Protein AF-A0A6M8VYM9-F1 (afdb_monomer_lite)

Foldseek 3Di:
DDDPDPPPPADDDPDDPDLVVVLLVLLVLVLDPQLLVLLLVLVVQLVLQVVVCVVVVVVCSNVVSNVSNVVSNVCCCVPPVVGDDCCVHPVVSSVVSSVVLNVCVQVQNNQVSSCVSVVDDDDRPPPVVNVVVVVVVVVSVVVSVVVVCPVVVDPPDDPDDDDDDDDDDDDDDDDDDD

Structure (mmCIF, N/CA/C/O backbone):
data_AF-A0A6M8VYM9-F1
#
_entry.id   AF-A0A6M8VYM9-F1
#
loop_
_atom_site.group_PDB
_atom_site.id
_atom_site.type_symbol
_atom_site.label_atom_id
_atom_site.label_alt_id
_atom_site.label_comp_id
_atom_site.label_asym_id
_atom_site.label_entity_id
_atom_site.label_seq_id
_atom_site.pdbx_PDB_ins_code
_atom_site.Cartn_x
_atom_site.Cartn_y
_atom_site.Cartn_z
_atom_site.occupancy
_atom_site.B_iso_or_equiv
_atom_site.auth_seq_id
_atom_site.auth_comp_id
_atom_site.auth_asym_id
_atom_site.auth_atom_id
_atom_site.pdbx_PDB_model_num
ATOM 1 N N . MET A 1 1 ? 27.495 7.513 -32.762 1.00 45.97 1 MET A N 1
ATOM 2 C CA . MET A 1 1 ? 26.129 7.817 -32.283 1.00 45.97 1 MET A CA 1
ATOM 3 C C . MET A 1 1 ? 25.628 6.576 -31.568 1.00 45.97 1 MET A C 1
ATOM 5 O O . MET A 1 1 ? 25.472 5.605 -32.281 1.00 45.97 1 MET A O 1
ATOM 9 N N . THR A 1 2 ? 25.454 6.626 -30.235 1.00 49.78 2 THR A N 1
ATOM 10 C CA . THR A 1 2 ? 24.712 5.701 -29.325 1.00 49.78 2 THR A CA 1
ATOM 11 C C . THR A 1 2 ? 25.529 5.318 -28.081 1.00 49.78 2 THR A C 1
ATOM 13 O O . THR A 1 2 ? 25.984 4.190 -27.965 1.00 49.78 2 THR A O 1
ATOM 16 N N . GLU A 1 3 ? 25.714 6.238 -27.128 1.00 49.03 3 GLU A N 1
ATOM 17 C CA . GLU A 1 3 ? 26.197 5.838 -25.787 1.00 49.03 3 GLU A CA 1
ATOM 18 C C . GLU A 1 3 ? 25.756 6.789 -24.660 1.00 49.03 3 GLU A C 1
ATOM 20 O O . GLU A 1 3 ? 26.383 6.866 -23.613 1.00 49.03 3 GLU A O 1
ATOM 25 N N . ASN A 1 4 ? 24.682 7.565 -24.860 1.00 42.28 4 ASN A N 1
ATOM 26 C CA . ASN A 1 4 ? 24.302 8.602 -23.888 1.00 42.28 4 ASN A CA 1
ATOM 27 C C . ASN A 1 4 ? 22.805 8.660 -23.548 1.00 42.28 4 ASN A C 1
ATOM 29 O O . ASN A 1 4 ? 22.328 9.664 -23.032 1.00 42.28 4 ASN A O 1
ATOM 33 N N . GLN A 1 5 ? 22.050 7.594 -23.832 1.00 46.72 5 GLN A N 1
ATOM 34 C CA . GLN A 1 5 ? 20.611 7.522 -23.526 1.00 46.72 5 GLN A CA 1
ATOM 35 C C . GLN A 1 5 ? 20.272 6.588 -22.352 1.00 46.72 5 GLN A C 1
ATOM 37 O O . GLN A 1 5 ? 19.136 6.579 -21.893 1.00 46.72 5 GLN A O 1
ATOM 42 N N . GLU A 1 6 ? 21.238 5.851 -21.798 1.00 46.41 6 GLU A N 1
ATOM 43 C CA . GLU A 1 6 ? 20.947 4.811 -20.796 1.00 46.41 6 GLU A CA 1
ATOM 44 C C . GLU A 1 6 ? 20.943 5.307 -19.335 1.00 46.41 6 GLU A C 1
ATOM 46 O O . GLU A 1 6 ? 20.663 4.544 -18.415 1.00 46.41 6 GLU A O 1
ATOM 51 N N . LYS A 1 7 ? 21.226 6.594 -19.082 1.00 38.69 7 LYS A N 1
ATOM 52 C CA . LYS A 1 7 ? 21.404 7.123 -17.712 1.00 38.69 7 LYS A CA 1
ATOM 53 C C . LYS A 1 7 ? 20.435 8.219 -17.262 1.00 38.69 7 LYS A C 1
ATOM 55 O O . LYS A 1 7 ? 20.677 8.828 -16.225 1.00 38.69 7 LYS A O 1
ATOM 60 N N . SER A 1 8 ? 19.325 8.461 -17.962 1.00 42.66 8 SER A N 1
ATOM 61 C CA . SER A 1 8 ? 18.399 9.552 -17.597 1.00 42.66 8 SER A CA 1
ATOM 62 C C . SER A 1 8 ? 16.979 9.092 -17.255 1.00 42.66 8 SER A C 1
ATOM 64 O O . SER A 1 8 ? 15.996 9.558 -17.828 1.00 42.66 8 SER A O 1
ATOM 66 N N . VAL A 1 9 ? 16.838 8.174 -16.296 1.00 49.16 9 VAL A N 1
ATOM 67 C CA . VAL A 1 9 ? 15.522 7.871 -15.711 1.00 49.16 9 VAL A CA 1
ATOM 68 C C . VAL A 1 9 ? 15.646 7.668 -14.204 1.00 49.16 9 VAL A C 1
ATOM 70 O O . VAL A 1 9 ? 15.548 6.554 -13.716 1.00 49.16 9 VAL A O 1
ATOM 73 N N . LYS A 1 10 ? 15.892 8.734 -13.437 1.00 49.28 10 LYS A N 1
ATOM 74 C CA . LYS A 1 10 ? 15.627 8.733 -11.986 1.00 49.28 10 LYS A CA 1
ATOM 75 C C . LYS A 1 10 ? 15.373 10.163 -11.476 1.00 49.28 10 LYS A C 1
ATOM 77 O O . LYS A 1 10 ? 16.305 10.817 -11.032 1.00 49.28 10 LYS A O 1
ATOM 82 N N . ALA A 1 11 ? 14.090 10.569 -11.529 1.00 45.25 11 ALA A N 1
ATOM 83 C CA . ALA A 1 11 ? 13.418 11.730 -10.888 1.00 45.25 11 ALA A CA 1
ATOM 84 C C . ALA A 1 11 ? 14.015 13.150 -11.114 1.00 45.25 11 ALA A C 1
ATOM 86 O O . ALA A 1 11 ? 15.181 13.264 -11.465 1.00 45.25 11 ALA A O 1
ATOM 87 N N . PRO A 1 12 ? 13.325 14.273 -10.799 1.00 46.38 12 PRO A N 1
ATOM 88 C CA . PRO A 1 12 ? 11.898 14.634 -10.811 1.00 46.38 12 PRO A CA 1
ATOM 89 C C . PRO A 1 12 ? 11.543 15.549 -12.019 1.00 46.38 12 PRO A C 1
ATOM 91 O O . PRO A 1 12 ? 12.424 16.125 -12.645 1.00 46.38 12 PRO A O 1
ATOM 94 N N . GLY A 1 13 ? 10.250 15.706 -12.343 1.00 51.69 13 GLY A N 1
ATOM 95 C CA . GLY A 1 13 ? 9.778 16.576 -13.443 1.00 51.69 13 GLY A CA 1
ATOM 96 C C . GLY A 1 13 ? 9.273 15.844 -14.693 1.00 51.69 13 GLY A C 1
ATOM 97 O O . GLY A 1 13 ? 8.965 16.474 -15.701 1.00 51.69 13 GLY A O 1
ATOM 98 N N . ARG A 1 14 ? 9.155 14.511 -14.636 1.00 64.00 14 ARG A N 1
ATOM 99 C CA . ARG A 1 14 ? 8.470 13.743 -15.678 1.00 64.00 14 ARG A CA 1
ATOM 100 C C . ARG A 1 14 ? 6.965 13.996 -15.553 1.00 64.00 14 ARG A C 1
ATOM 102 O O . ARG A 1 14 ? 6.334 13.487 -14.635 1.00 64.00 14 ARG A O 1
ATOM 109 N N . HIS A 1 15 ? 6.432 14.819 -16.448 1.00 69.69 15 HIS A N 1
ATOM 110 C CA . HIS A 1 15 ? 4.999 15.044 -16.590 1.00 69.69 15 HIS A CA 1
ATOM 111 C C . HIS A 1 15 ? 4.407 13.881 -17.391 1.00 69.69 15 HIS A C 1
ATOM 113 O O . HIS A 1 15 ? 4.843 13.642 -18.517 1.00 69.69 15 HIS A O 1
ATOM 119 N N . PHE A 1 16 ? 3.450 13.146 -16.827 1.00 81.56 16 PHE A N 1
ATOM 120 C CA . PHE A 1 16 ? 2.750 12.094 -17.572 1.00 81.56 16 PHE A CA 1
ATOM 121 C C . PHE A 1 16 ? 1.489 12.665 -18.216 1.00 81.56 16 PHE A C 1
ATOM 123 O O . PHE A 1 16 ? 0.770 13.451 -17.594 1.00 81.56 16 PHE A O 1
ATOM 130 N N . GLY A 1 17 ? 1.219 12.276 -19.463 1.00 83.00 17 GLY A N 1
ATOM 131 C CA . GLY A 1 17 ? 0.049 12.750 -20.205 1.00 83.00 17 GLY A CA 1
ATOM 132 C C . GLY A 1 17 ? -1.250 12.097 -19.738 1.00 83.00 17 GLY A C 1
ATOM 133 O O . GLY A 1 17 ? -2.332 12.639 -19.951 1.00 83.00 17 GLY A O 1
ATOM 134 N N . ASN A 1 18 ? -1.156 10.935 -19.090 1.00 89.31 18 ASN A N 1
ATOM 135 C CA . ASN A 1 18 ? -2.295 10.195 -18.565 1.00 89.31 18 ASN A CA 1
ATOM 136 C C . ASN A 1 18 ? -1.889 9.253 -17.419 1.00 89.31 18 ASN A C 1
ATOM 138 O O . ASN A 1 18 ? -0.713 8.977 -17.176 1.00 89.31 18 ASN A O 1
ATOM 142 N N . TYR A 1 19 ? -2.900 8.722 -16.729 1.00 90.00 19 TYR A N 1
ATOM 143 C CA . TYR A 1 19 ? -2.703 7.799 -15.614 1.00 90.00 19 TYR A CA 1
ATOM 144 C C . TYR A 1 19 ? -2.081 6.454 -16.028 1.00 90.00 19 TYR A C 1
ATOM 146 O O . TYR A 1 19 ? -1.404 5.836 -15.214 1.00 90.00 19 TYR A O 1
ATOM 154 N N . GLY A 1 20 ? -2.282 5.988 -17.265 1.00 90.56 20 GLY A N 1
ATOM 155 C CA . GLY A 1 20 ? -1.698 4.733 -17.751 1.00 90.56 20 GLY A CA 1
ATOM 156 C C . GLY A 1 20 ? -0.172 4.794 -17.813 1.00 90.56 20 GLY A C 1
ATOM 157 O O . GLY A 1 20 ? 0.503 3.934 -17.256 1.00 90.56 20 GLY A O 1
ATOM 158 N N . GLU A 1 21 ? 0.367 5.869 -18.388 1.00 86.12 21 GLU A N 1
ATOM 159 C CA . GLU A 1 21 ? 1.812 6.133 -18.415 1.00 86.12 21 GLU A CA 1
ATOM 160 C C . GLU A 1 21 ? 2.392 6.276 -17.004 1.00 86.12 21 GLU A C 1
ATOM 162 O O . GLU A 1 21 ? 3.452 5.725 -16.697 1.00 86.12 21 GLU A O 1
ATOM 167 N N . PHE A 1 22 ? 1.680 6.991 -16.125 1.00 89.69 22 PHE A N 1
ATOM 168 C CA . PHE A 1 22 ? 2.071 7.099 -14.723 1.00 89.69 22 PHE A CA 1
ATOM 169 C C . PHE A 1 22 ? 2.061 5.734 -14.029 1.00 89.69 22 PHE A C 1
ATOM 171 O O . PHE A 1 22 ? 2.963 5.446 -13.250 1.00 89.69 22 PHE A O 1
ATOM 178 N N . TRP A 1 23 ? 1.061 4.893 -14.297 1.00 92.88 23 TRP A N 1
ATOM 179 C CA . TRP A 1 23 ? 0.923 3.571 -13.692 1.00 92.88 23 TRP A CA 1
ATOM 180 C C . TRP A 1 23 ? 2.086 2.653 -14.060 1.00 92.88 23 TRP A C 1
ATOM 182 O O . TRP A 1 23 ? 2.663 2.021 -13.176 1.00 92.88 23 TRP A O 1
ATOM 192 N N . ASP A 1 24 ? 2.480 2.618 -15.332 1.00 90.06 24 ASP A N 1
ATOM 193 C CA . ASP A 1 24 ? 3.614 1.799 -15.757 1.00 90.06 24 ASP A CA 1
ATOM 194 C C . ASP A 1 24 ? 4.933 2.318 -15.161 1.00 90.06 24 ASP A C 1
ATOM 196 O O . ASP A 1 24 ? 5.763 1.520 -14.723 1.00 90.06 24 ASP A O 1
ATOM 200 N N . PHE A 1 25 ? 5.122 3.639 -15.061 1.00 87.88 25 PHE A N 1
ATOM 201 C CA . PHE A 1 25 ? 6.261 4.220 -14.337 1.00 87.88 25 PHE A CA 1
ATOM 202 C C . PHE A 1 25 ? 6.235 3.881 -12.841 1.00 87.88 25 PHE A C 1
ATOM 204 O O . PHE A 1 25 ? 7.247 3.477 -12.272 1.00 87.88 25 PHE A O 1
ATOM 211 N N . TYR A 1 26 ? 5.075 4.014 -12.202 1.00 91.19 26 TYR A N 1
ATOM 212 C CA . TYR A 1 26 ? 4.880 3.691 -10.797 1.00 91.19 26 TYR A CA 1
ATOM 213 C C . TYR A 1 26 ? 5.261 2.231 -10.529 1.00 91.19 26 TYR A C 1
ATOM 215 O O . TYR A 1 26 ? 6.019 1.961 -9.603 1.00 91.19 26 TYR A O 1
ATOM 223 N N . LEU A 1 27 ? 4.821 1.291 -11.367 1.00 91.56 27 LEU A N 1
ATOM 224 C CA . LEU A 1 27 ? 5.165 -0.124 -11.228 1.00 91.56 27 LEU A CA 1
ATOM 225 C C . LEU A 1 27 ? 6.663 -0.406 -11.403 1.00 91.56 27 LEU A C 1
ATOM 227 O O . LEU A 1 27 ? 7.190 -1.268 -10.701 1.00 91.56 27 LEU A O 1
ATOM 231 N N . GLN A 1 28 ? 7.359 0.332 -12.271 1.00 87.56 28 GLN A N 1
ATOM 232 C CA . GLN A 1 28 ? 8.818 0.232 -12.414 1.00 87.56 28 GLN A CA 1
ATOM 233 C C . GLN A 1 28 ? 9.545 0.667 -11.133 1.00 87.56 28 GLN A C 1
ATOM 235 O O . GLN A 1 28 ? 10.426 -0.051 -10.650 1.00 87.56 28 GLN A O 1
ATOM 240 N N . GLU A 1 29 ? 9.112 1.772 -10.518 1.00 85.69 29 GLU A N 1
ATOM 241 C CA . GLU A 1 29 ? 9.633 2.249 -9.224 1.00 85.69 29 GLU A CA 1
ATOM 242 C C . GLU A 1 29 ? 9.287 1.308 -8.053 1.00 85.69 29 GLU A C 1
ATOM 244 O O . GLU A 1 29 ? 9.867 1.426 -6.976 1.00 85.69 29 GLU A O 1
ATOM 249 N N . HIS A 1 30 ? 8.370 0.358 -8.271 1.00 91.06 30 HIS A N 1
ATOM 250 C CA . HIS A 1 30 ? 7.955 -0.684 -7.328 1.00 91.06 30 HIS A CA 1
ATOM 251 C C . HIS A 1 30 ? 8.285 -2.098 -7.845 1.00 91.06 30 HIS A C 1
ATOM 253 O O . HIS A 1 30 ? 7.676 -3.096 -7.440 1.00 91.06 30 HIS A O 1
ATOM 259 N N . SER A 1 31 ? 9.267 -2.225 -8.739 1.00 86.50 31 SER A N 1
ATOM 260 C CA . SER A 1 31 ? 9.668 -3.510 -9.329 1.00 86.50 31 SER A CA 1
ATOM 261 C C . SER A 1 31 ? 10.265 -4.477 -8.298 1.00 86.50 31 SER A C 1
ATOM 263 O O . SER A 1 31 ? 10.157 -5.703 -8.448 1.00 86.50 31 SER A O 1
ATOM 265 N N . ARG A 1 32 ? 10.795 -3.973 -7.175 1.00 83.50 32 ARG A N 1
ATOM 266 C CA . ARG A 1 32 ? 11.309 -4.802 -6.077 1.00 83.50 32 ARG A CA 1
ATOM 267 C C . ARG A 1 32 ? 10.199 -5.227 -5.120 1.00 83.50 32 ARG A C 1
ATOM 269 O O . ARG A 1 32 ? 9.396 -4.427 -4.647 1.00 83.50 32 ARG A O 1
ATOM 276 N N . LYS A 1 33 ? 10.201 -6.514 -4.760 1.00 88.88 33 LYS A N 1
ATOM 277 C CA . LYS A 1 33 ? 9.208 -7.108 -3.843 1.00 88.88 33 LYS A CA 1
ATOM 278 C C . LYS A 1 33 ? 9.162 -6.410 -2.489 1.00 88.88 33 LYS A C 1
ATOM 280 O O . LYS A 1 33 ? 8.078 -6.221 -1.955 1.00 88.88 33 LYS A O 1
ATOM 285 N N . THR A 1 34 ? 10.324 -6.044 -1.947 1.00 83.94 34 THR A N 1
ATOM 286 C CA . THR A 1 34 ? 10.416 -5.385 -0.641 1.00 83.94 34 THR A CA 1
ATOM 287 C C . THR A 1 34 ? 9.712 -4.032 -0.671 1.00 83.94 34 THR A C 1
ATOM 289 O O . THR A 1 34 ? 8.869 -3.787 0.180 1.00 83.94 34 THR A O 1
ATOM 292 N N . THR A 1 35 ? 9.959 -3.205 -1.691 1.00 87.12 35 THR A N 1
ATOM 293 C CA . THR A 1 35 ? 9.272 -1.918 -1.890 1.00 87.12 35 THR A CA 1
ATOM 294 C C . THR A 1 35 ? 7.756 -2.107 -1.921 1.00 87.12 35 THR A C 1
ATOM 296 O O . THR A 1 35 ? 7.034 -1.491 -1.139 1.00 87.12 35 THR A O 1
ATOM 299 N N . ARG A 1 36 ? 7.262 -3.072 -2.710 1.00 92.94 36 ARG A N 1
ATOM 300 C CA . ARG A 1 36 ? 5.825 -3.406 -2.743 1.00 92.94 36 ARG A CA 1
ATOM 301 C C . ARG A 1 36 ? 5.284 -3.833 -1.388 1.00 92.94 36 ARG A C 1
ATOM 303 O O . ARG A 1 36 ? 4.207 -3.397 -1.006 1.00 92.94 36 ARG A O 1
ATOM 310 N N . ALA A 1 37 ? 6.014 -4.680 -0.667 1.00 88.38 37 ALA A N 1
ATOM 311 C CA . ALA A 1 37 ? 5.584 -5.175 0.634 1.00 88.38 37 ALA A CA 1
ATOM 312 C C . ALA A 1 37 ? 5.409 -4.031 1.643 1.00 88.38 37 ALA A C 1
ATOM 314 O O . ALA A 1 37 ? 4.395 -3.997 2.333 1.00 88.38 37 ALA A O 1
ATOM 315 N N . PHE A 1 38 ? 6.336 -3.067 1.682 1.00 89.44 38 PHE A N 1
ATOM 316 C CA . PHE A 1 38 ? 6.215 -1.882 2.537 1.00 89.44 38 PHE A CA 1
ATOM 317 C C . PHE A 1 38 ? 4.988 -1.035 2.182 1.00 89.44 38 PHE A C 1
ATOM 319 O O . PHE A 1 38 ? 4.233 -0.657 3.075 1.00 89.44 38 PHE A O 1
ATOM 326 N N . HIS A 1 39 ? 4.746 -0.788 0.893 1.00 93.19 39 HIS A N 1
ATOM 327 C CA . HIS A 1 39 ? 3.590 -0.007 0.441 1.00 93.19 39 HIS A CA 1
ATOM 328 C C . HIS A 1 39 ? 2.258 -0.710 0.720 1.00 93.19 39 HIS A C 1
ATOM 330 O O . HIS A 1 39 ? 1.316 -0.094 1.219 1.00 93.19 39 HIS A O 1
ATOM 336 N N . ILE A 1 40 ? 2.179 -2.016 0.456 1.00 92.00 40 ILE A N 1
ATOM 337 C CA . ILE A 1 40 ? 0.983 -2.820 0.727 1.00 92.00 40 ILE A CA 1
ATOM 338 C C . ILE A 1 40 ? 0.715 -2.877 2.234 1.00 92.00 40 ILE A C 1
ATOM 340 O O . ILE A 1 40 ? -0.423 -2.676 2.655 1.00 92.00 40 ILE A O 1
ATOM 344 N N . ALA A 1 41 ? 1.749 -3.093 3.054 1.00 89.75 41 ALA A N 1
ATOM 345 C CA . ALA A 1 41 ? 1.622 -3.100 4.509 1.00 89.75 41 ALA A CA 1
ATOM 346 C C . ALA A 1 41 ? 1.182 -1.731 5.049 1.00 89.75 41 ALA A C 1
ATOM 3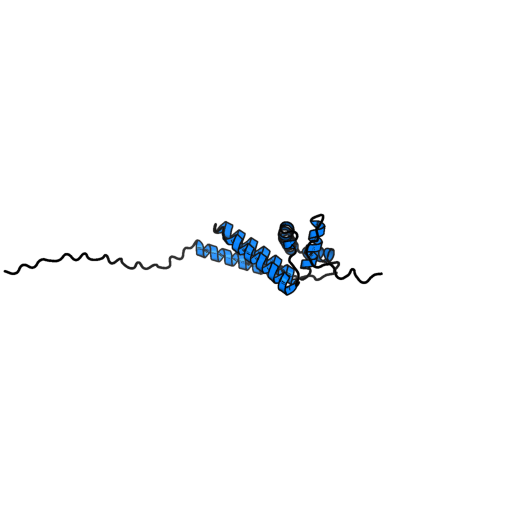48 O O . ALA A 1 41 ? 0.264 -1.667 5.864 1.00 89.75 41 ALA A O 1
ATOM 349 N N . GLY A 1 42 ? 1.777 -0.639 4.558 1.00 90.19 42 GLY A N 1
ATOM 350 C CA . GLY A 1 42 ? 1.382 0.725 4.913 1.00 90.19 42 GLY A CA 1
ATOM 351 C C . GLY A 1 42 ? -0.073 1.025 4.542 1.00 90.19 42 GLY A C 1
ATOM 352 O O . GLY A 1 42 ? -0.835 1.510 5.376 1.00 90.19 42 GLY A O 1
ATOM 353 N N . THR A 1 43 ? -0.490 0.654 3.329 1.00 91.50 43 THR A N 1
ATOM 354 C CA . THR A 1 43 ? -1.877 0.811 2.852 1.00 91.50 43 THR A CA 1
ATOM 355 C C . THR A 1 43 ? -2.857 0.011 3.710 1.00 91.50 43 THR A C 1
ATOM 357 O O . THR A 1 43 ? -3.885 0.536 4.140 1.00 91.50 43 THR A O 1
ATOM 360 N N . ALA A 1 44 ? -2.530 -1.249 4.013 1.00 90.50 44 ALA A N 1
ATOM 361 C CA . ALA A 1 44 ? -3.350 -2.103 4.866 1.00 90.50 44 ALA A CA 1
ATOM 362 C C . ALA A 1 44 ? -3.472 -1.542 6.290 1.00 90.50 44 ALA A C 1
ATOM 364 O O . ALA A 1 44 ? -4.561 -1.557 6.862 1.00 90.50 44 ALA A O 1
ATOM 365 N N . LEU A 1 45 ? -2.384 -1.004 6.846 1.00 90.06 45 LEU A N 1
ATOM 366 C CA . LEU A 1 45 ? -2.381 -0.395 8.171 1.00 90.06 45 LEU A CA 1
ATOM 367 C C . LEU A 1 45 ? -3.225 0.884 8.215 1.00 90.06 45 LEU A C 1
ATOM 369 O O . LEU A 1 45 ? -4.016 1.045 9.140 1.00 90.06 45 LEU A O 1
ATOM 373 N N . GLY A 1 46 ? -3.128 1.751 7.204 1.00 90.00 46 GLY A N 1
ATOM 374 C CA . GLY A 1 46 ? -3.983 2.937 7.091 1.00 90.00 46 GLY A CA 1
ATOM 375 C C . GLY A 1 46 ? -5.473 2.590 6.982 1.00 90.00 46 GLY A C 1
ATOM 376 O O . GLY A 1 46 ? -6.311 3.210 7.635 1.00 90.00 46 GLY A O 1
ATOM 377 N N . LEU A 1 47 ? -5.818 1.548 6.218 1.00 91.25 47 LEU A N 1
ATOM 378 C CA . LEU A 1 47 ? -7.192 1.035 6.161 1.00 91.25 47 LEU A CA 1
ATOM 379 C C . LEU A 1 47 ? -7.645 0.439 7.499 1.00 91.25 47 LEU A C 1
ATOM 381 O O . LEU A 1 47 ? -8.791 0.636 7.905 1.00 91.25 47 LEU A O 1
ATOM 385 N N . ALA A 1 48 ? -6.757 -0.263 8.203 1.00 90.06 48 ALA A N 1
ATOM 386 C CA . ALA A 1 48 ? -7.054 -0.828 9.512 1.00 90.06 48 ALA A CA 1
ATOM 387 C C . ALA A 1 48 ? -7.331 0.267 10.552 1.00 90.06 48 ALA A C 1
ATOM 389 O O . ALA A 1 48 ? -8.307 0.157 11.294 1.00 90.06 48 ALA A O 1
ATOM 390 N N . THR A 1 49 ? -6.540 1.345 10.593 1.00 90.12 49 THR A N 1
ATOM 391 C CA . THR A 1 49 ? -6.806 2.455 11.523 1.00 90.12 49 THR A CA 1
ATOM 392 C C . THR A 1 49 ? -8.101 3.185 11.187 1.00 90.12 49 THR A C 1
ATOM 394 O O . THR A 1 49 ? -8.820 3.567 12.108 1.00 90.12 49 THR A O 1
ATOM 397 N N . LEU A 1 50 ? -8.447 3.325 9.903 1.00 89.94 50 LEU A N 1
ATOM 398 C CA . LEU A 1 50 ? -9.736 3.873 9.480 1.00 89.94 50 LEU A CA 1
ATOM 399 C C . LEU A 1 50 ? -10.908 2.995 9.941 1.00 89.94 50 LEU A C 1
ATOM 401 O O . LEU A 1 50 ? -11.887 3.511 10.478 1.00 89.94 50 LEU A O 1
ATOM 405 N N . ALA A 1 51 ? -10.797 1.673 9.792 1.00 90.50 51 ALA A N 1
ATOM 406 C CA . ALA A 1 51 ? -11.810 0.737 10.271 1.00 90.50 51 ALA A CA 1
ATOM 407 C C . ALA A 1 51 ? -11.973 0.803 11.799 1.00 90.50 51 ALA A C 1
ATOM 409 O O . ALA A 1 51 ? -13.096 0.831 12.296 1.00 90.50 51 ALA A O 1
ATOM 410 N N . VAL A 1 52 ? -10.868 0.883 12.549 1.00 88.75 52 VAL A N 1
ATOM 411 C CA . VAL A 1 52 ? -10.916 1.053 14.010 1.00 88.75 52 VAL A CA 1
ATOM 412 C C . VAL A 1 52 ? -11.568 2.385 14.376 1.00 88.75 52 VAL A C 1
ATOM 414 O O . VAL A 1 52 ? -12.441 2.392 15.238 1.00 88.75 52 VAL A O 1
ATOM 417 N N . ALA A 1 53 ? -11.210 3.484 13.706 1.00 92.56 53 ALA A N 1
ATOM 418 C CA . ALA A 1 53 ? -11.804 4.802 13.936 1.00 92.56 53 ALA A CA 1
ATOM 419 C C . ALA A 1 53 ? -13.327 4.791 13.756 1.00 92.56 53 ALA A C 1
ATOM 421 O O . ALA A 1 53 ? -14.041 5.366 14.571 1.00 92.56 53 ALA A O 1
ATOM 422 N N . ALA A 1 54 ? -13.828 4.090 12.735 1.00 91.00 54 ALA A N 1
ATOM 423 C CA . ALA A 1 54 ? -15.261 3.967 12.489 1.00 91.00 54 ALA A CA 1
ATOM 424 C C . ALA A 1 54 ? -16.001 3.227 13.620 1.00 91.00 54 ALA A C 1
ATOM 426 O O . ALA A 1 54 ? -17.156 3.535 13.901 1.00 91.00 54 ALA A O 1
ATOM 427 N N . VAL A 1 55 ? -15.350 2.275 14.296 1.00 93.81 55 VAL A N 1
ATOM 428 C CA . VAL A 1 55 ? -15.965 1.522 15.402 1.00 93.81 55 VAL A CA 1
ATOM 429 C C . VAL A 1 55 ? -15.824 2.252 16.737 1.00 93.81 55 VAL A C 1
ATOM 431 O O . VAL A 1 55 ? -16.767 2.289 17.521 1.00 93.81 55 VAL A O 1
ATOM 434 N N . THR A 1 56 ? -14.661 2.845 17.008 1.00 91.44 56 THR A N 1
ATOM 435 C CA . THR A 1 56 ? -14.373 3.523 18.282 1.00 91.44 56 THR A CA 1
ATOM 436 C C . THR A 1 56 ? -14.806 4.987 18.299 1.00 91.44 56 THR A C 1
ATOM 438 O O . THR A 1 56 ? -14.782 5.605 19.358 1.00 91.44 56 THR A O 1
ATOM 441 N N . GLN A 1 57 ? -15.176 5.547 17.141 1.00 93.81 57 GLN A N 1
ATOM 442 C CA . GLN A 1 57 ? -15.448 6.975 16.921 1.00 93.81 57 GLN A CA 1
ATOM 443 C C . GLN A 1 57 ? -14.247 7.889 17.228 1.00 93.81 57 GLN A C 1
ATOM 445 O O . GLN A 1 57 ? -14.388 9.103 17.377 1.00 93.81 57 GLN A O 1
ATOM 450 N N . ILE A 1 58 ? -13.035 7.325 17.278 1.00 91.75 58 ILE A N 1
ATOM 451 C CA . ILE A 1 58 ? -11.792 8.075 17.483 1.00 91.75 58 ILE A CA 1
ATOM 452 C C . ILE A 1 58 ? -11.230 8.478 16.117 1.00 91.75 58 ILE A C 1
ATOM 454 O O . ILE A 1 58 ? -10.326 7.844 15.566 1.00 91.75 58 ILE A O 1
ATOM 458 N N . TRP A 1 59 ? -11.749 9.576 15.571 1.00 91.62 59 TRP A N 1
ATOM 459 C CA . TRP A 1 59 ? -11.395 10.084 14.238 1.00 91.62 59 TRP A CA 1
ATOM 460 C C . TRP A 1 59 ? -9.968 10.646 14.111 1.00 91.62 59 TRP A C 1
ATOM 462 O O . TRP A 1 59 ? -9.558 11.034 13.021 1.00 91.62 59 TRP A O 1
ATOM 472 N N . ALA A 1 60 ? -9.178 10.638 15.189 1.00 91.25 60 ALA A N 1
ATOM 473 C CA . ALA A 1 60 ? -7.746 10.942 15.150 1.00 91.25 60 ALA A CA 1
ATOM 474 C C . ALA A 1 60 ? -6.884 9.759 14.652 1.00 91.25 60 ALA A C 1
ATOM 476 O O . ALA A 1 60 ? -5.787 9.968 14.134 1.00 91.25 60 ALA A O 1
ATOM 477 N N . LEU A 1 61 ? -7.365 8.513 14.763 1.00 84.19 61 LEU A N 1
ATOM 478 C CA . LEU A 1 61 ? -6.614 7.307 14.371 1.00 84.19 61 LEU A CA 1
ATOM 479 C C . LEU A 1 61 ? -6.208 7.243 12.883 1.00 84.19 61 LEU A C 1
ATOM 481 O O . LEU A 1 61 ? -5.101 6.774 12.599 1.00 84.19 61 LEU A O 1
ATOM 485 N N . PRO A 1 62 ? -7.020 7.712 11.915 1.00 86.44 62 PRO A N 1
ATOM 486 C CA . PRO A 1 62 ? -6.617 7.741 10.512 1.00 86.44 62 PRO A CA 1
ATOM 487 C C . PRO A 1 62 ? -5.382 8.613 10.261 1.00 86.44 62 PRO A C 1
ATOM 489 O O . PRO A 1 62 ? -4.576 8.264 9.406 1.00 86.44 62 PRO A O 1
ATOM 492 N N . LEU A 1 63 ? -5.171 9.690 11.032 1.00 89.12 63 LEU A N 1
ATOM 493 C CA . LEU A 1 63 ? -3.970 10.528 10.910 1.00 89.12 63 LEU A CA 1
ATOM 494 C C . LEU A 1 63 ? -2.707 9.756 11.304 1.00 89.12 63 LEU A C 1
ATOM 496 O O . LEU A 1 63 ? -1.694 9.826 10.611 1.00 89.12 63 LEU A O 1
ATOM 500 N N . VAL A 1 64 ? -2.790 8.966 12.378 1.00 87.19 64 VAL A N 1
ATOM 501 C CA . VAL A 1 64 ? -1.703 8.069 12.797 1.00 87.19 64 VAL A CA 1
ATOM 502 C C . VAL A 1 64 ? -1.437 7.025 11.713 1.00 87.19 64 VAL A C 1
ATOM 504 O O . VAL A 1 64 ? -0.290 6.817 11.326 1.00 87.19 64 VAL A O 1
ATOM 507 N N . GLY A 1 65 ? -2.492 6.411 11.172 1.00 85.12 65 GLY A N 1
ATOM 508 C CA . GLY A 1 65 ? -2.370 5.440 10.081 1.00 85.12 65 GLY A CA 1
ATOM 509 C C . GLY A 1 65 ? -1.736 6.028 8.824 1.00 85.12 65 GLY A C 1
ATOM 510 O O . GLY A 1 65 ? -0.873 5.393 8.224 1.00 85.12 65 GLY A O 1
ATOM 511 N N . LEU A 1 66 ? -2.103 7.258 8.463 1.00 86.81 66 LEU A N 1
ATOM 512 C CA . LEU A 1 66 ? -1.515 7.970 7.335 1.00 86.81 66 LEU A CA 1
ATOM 513 C C . LEU A 1 66 ? -0.021 8.232 7.566 1.00 86.81 66 LEU A C 1
ATOM 515 O O . LEU A 1 66 ? 0.786 7.974 6.677 1.00 86.81 66 LEU A O 1
ATOM 519 N N . GLY A 1 67 ? 0.360 8.668 8.771 1.00 87.62 67 GLY A N 1
ATOM 520 C CA . GLY A 1 67 ? 1.763 8.847 9.150 1.00 87.62 67 GLY A CA 1
ATOM 521 C C . GLY A 1 67 ? 2.573 7.552 9.049 1.00 87.62 67 GLY A C 1
ATOM 522 O O . GLY A 1 67 ? 3.667 7.551 8.486 1.00 87.62 67 GLY A O 1
ATOM 523 N N . LEU A 1 68 ? 2.018 6.432 9.519 1.00 85.06 68 LEU A N 1
ATOM 524 C CA . LEU A 1 68 ? 2.658 5.117 9.416 1.00 85.06 68 LEU A CA 1
ATOM 525 C C . LEU A 1 68 ? 2.774 4.642 7.961 1.00 85.06 68 LEU A C 1
ATOM 527 O O . LEU A 1 68 ? 3.813 4.105 7.579 1.00 85.06 68 LEU A O 1
ATOM 531 N N . ALA A 1 69 ? 1.747 4.874 7.138 1.00 84.94 69 ALA A N 1
ATOM 532 C CA . ALA A 1 69 ? 1.755 4.525 5.720 1.00 84.94 69 ALA A CA 1
ATOM 533 C C . ALA A 1 69 ? 2.827 5.309 4.945 1.00 84.94 69 ALA A C 1
ATOM 535 O O . ALA A 1 69 ? 3.637 4.705 4.239 1.00 84.94 69 ALA A O 1
ATOM 536 N N . TYR A 1 70 ? 2.893 6.633 5.132 1.00 85.62 70 TYR A N 1
ATOM 537 C CA . TYR A 1 70 ? 3.933 7.468 4.523 1.00 85.62 70 TYR A CA 1
ATOM 538 C C . TYR A 1 70 ? 5.329 7.111 5.027 1.00 85.62 70 TYR A C 1
ATOM 540 O O . TYR A 1 70 ? 6.256 7.010 4.224 1.00 85.62 70 TYR A O 1
ATOM 548 N N . GLY A 1 71 ? 5.478 6.869 6.332 1.00 85.75 71 GLY A N 1
ATOM 549 C CA . GLY A 1 71 ? 6.738 6.427 6.922 1.00 85.75 71 GLY A CA 1
ATOM 550 C C . GLY A 1 71 ? 7.246 5.143 6.268 1.00 85.75 71 GLY A C 1
ATOM 551 O O . GLY A 1 71 ? 8.369 5.113 5.774 1.00 85.75 71 GLY A O 1
ATOM 552 N N . ALA A 1 72 ? 6.397 4.116 6.172 1.00 83.25 72 ALA A N 1
ATOM 553 C CA . ALA A 1 72 ? 6.741 2.848 5.531 1.00 83.25 72 ALA A CA 1
ATOM 554 C C . ALA A 1 72 ? 7.128 3.019 4.051 1.00 83.25 72 ALA A C 1
ATOM 556 O O . ALA A 1 72 ? 8.154 2.486 3.615 1.00 83.25 72 ALA A O 1
ATOM 557 N N . ALA A 1 73 ? 6.347 3.793 3.290 1.00 81.75 73 ALA A N 1
ATOM 558 C CA . ALA A 1 73 ? 6.622 4.078 1.884 1.00 81.75 73 ALA A CA 1
ATOM 559 C C . ALA A 1 73 ? 7.989 4.758 1.705 1.00 81.75 73 ALA A C 1
ATOM 561 O O . ALA A 1 73 ? 8.844 4.278 0.956 1.00 81.75 73 ALA A O 1
ATOM 562 N N . TRP A 1 74 ? 8.249 5.831 2.456 1.00 82.38 74 TRP A N 1
ATOM 563 C CA . TRP A 1 74 ? 9.507 6.572 2.382 1.00 82.38 74 TRP A CA 1
ATOM 564 C C . TRP A 1 74 ? 10.709 5.759 2.851 1.00 82.38 74 TRP A C 1
ATOM 566 O O . TRP A 1 74 ? 11.757 5.825 2.210 1.00 82.38 74 TRP A O 1
ATOM 576 N N . THR A 1 75 ? 10.576 4.954 3.910 1.00 83.50 75 THR A N 1
ATOM 577 C CA . THR A 1 75 ? 11.640 4.038 4.345 1.00 83.50 75 THR A CA 1
ATOM 578 C C . THR A 1 75 ? 12.019 3.072 3.226 1.00 83.50 75 THR A C 1
ATOM 580 O O . THR A 1 75 ? 13.206 2.845 2.990 1.00 83.50 75 THR A O 1
ATOM 583 N N . SER A 1 76 ? 11.038 2.541 2.495 1.00 80.88 76 SER A N 1
ATOM 584 C CA . SER A 1 76 ? 11.306 1.620 1.391 1.00 80.88 76 SER A CA 1
ATOM 585 C C . SER A 1 76 ? 12.017 2.309 0.220 1.00 80.88 76 SER A C 1
ATOM 587 O O . SER A 1 76 ? 13.047 1.822 -0.247 1.00 80.88 76 SER A O 1
ATOM 589 N N . HIS A 1 77 ? 11.570 3.500 -0.178 1.00 80.94 77 HIS A N 1
ATOM 590 C CA . HIS A 1 77 ? 12.224 4.281 -1.228 1.00 80.94 77 HIS A CA 1
ATOM 591 C C . HIS A 1 77 ? 13.647 4.708 -0.839 1.00 80.94 77 HIS A C 1
ATOM 593 O O . HIS A 1 77 ? 14.565 4.617 -1.655 1.00 80.94 77 HIS A O 1
ATOM 599 N N . ALA A 1 78 ? 13.869 5.105 0.417 1.00 81.12 78 ALA A N 1
ATOM 600 C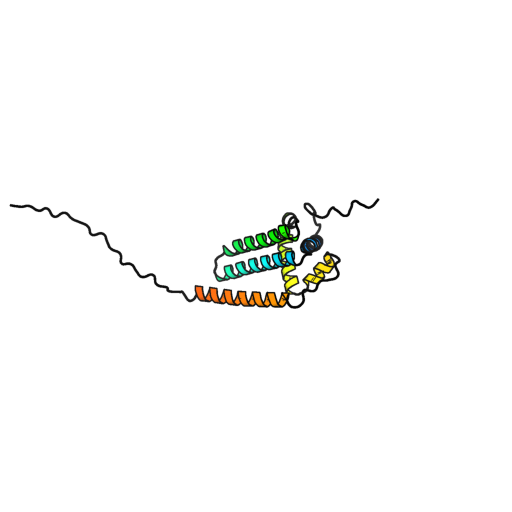 CA . ALA A 1 78 ? 15.177 5.538 0.899 1.00 81.12 78 ALA A CA 1
ATOM 601 C C . ALA A 1 78 ? 16.176 4.378 1.044 1.00 81.12 78 ALA A C 1
ATOM 603 O O . ALA A 1 78 ? 17.332 4.513 0.641 1.00 81.12 78 ALA A O 1
ATOM 604 N N . LEU A 1 79 ? 15.755 3.239 1.607 1.00 81.00 79 LEU A N 1
ATOM 605 C CA . LEU A 1 79 ? 16.662 2.134 1.943 1.00 81.00 79 LEU A CA 1
ATOM 606 C C . LEU A 1 79 ? 16.773 1.073 0.843 1.00 81.00 79 LEU A C 1
ATOM 608 O O . LEU A 1 79 ? 17.845 0.490 0.672 1.00 81.00 79 LEU A O 1
ATOM 612 N N . VAL A 1 80 ? 15.691 0.807 0.107 1.00 76.12 80 VAL A N 1
ATOM 613 C CA . VAL A 1 80 ? 15.616 -0.291 -0.871 1.00 76.12 80 VAL A CA 1
ATOM 614 C C . VAL A 1 80 ? 15.898 0.214 -2.281 1.00 76.12 80 VAL A C 1
ATOM 616 O O . VAL A 1 80 ? 16.820 -0.276 -2.935 1.00 76.12 80 VAL A O 1
ATOM 619 N N . GLU A 1 81 ? 15.121 1.189 -2.751 1.00 73.12 81 GLU A N 1
ATOM 620 C CA . GLU A 1 81 ? 15.227 1.686 -4.131 1.00 73.12 81 GLU A CA 1
ATOM 621 C C . GLU A 1 81 ? 16.278 2.788 -4.304 1.00 73.12 81 GLU A C 1
ATOM 623 O O . GLU A 1 81 ? 16.793 3.007 -5.411 1.00 73.12 81 GLU A O 1
ATOM 628 N N . ARG A 1 82 ? 16.605 3.481 -3.206 1.00 78.94 82 ARG A N 1
ATOM 629 C CA . ARG A 1 82 ? 17.451 4.682 -3.176 1.00 78.94 82 ARG A CA 1
ATOM 630 C C . ARG A 1 82 ? 17.033 5.680 -4.260 1.00 78.94 82 ARG A C 1
ATOM 632 O O . ARG A 1 82 ? 17.853 6.141 -5.055 1.00 78.94 82 ARG A O 1
ATOM 639 N N . ASN A 1 83 ? 15.736 5.956 -4.341 1.00 71.75 83 ASN A N 1
ATOM 640 C CA . ASN A 1 83 ? 15.131 6.913 -5.266 1.00 71.75 83 ASN A CA 1
ATOM 641 C C . ASN A 1 83 ? 14.242 7.906 -4.504 1.00 71.75 83 ASN A C 1
ATOM 643 O O . ASN A 1 83 ? 14.000 7.774 -3.303 1.00 71.75 83 ASN A O 1
ATOM 647 N N . ARG A 1 84 ? 13.791 8.949 -5.207 1.00 71.44 84 ARG A N 1
ATOM 648 C CA . ARG A 1 84 ? 12.792 9.871 -4.667 1.00 71.44 84 ARG A CA 1
ATOM 649 C C . ARG A 1 84 ? 11.387 9.325 -4.956 1.00 71.44 84 ARG A C 1
ATOM 651 O O . ARG A 1 84 ? 11.137 8.967 -6.103 1.00 71.44 84 ARG A O 1
ATOM 658 N N . PRO A 1 85 ? 10.475 9.312 -3.968 1.00 74.88 85 PRO A N 1
ATOM 659 C CA . PRO A 1 85 ? 9.099 8.864 -4.148 1.00 74.88 85 PRO A CA 1
ATOM 660 C C . PRO A 1 85 ? 8.389 9.564 -5.311 1.00 74.88 85 PRO A C 1
ATOM 662 O O . PRO A 1 85 ? 8.426 10.793 -5.424 1.00 74.88 85 PRO A O 1
ATOM 665 N N . ALA A 1 86 ? 7.653 8.789 -6.112 1.00 72.44 86 ALA A N 1
ATOM 666 C CA . ALA A 1 86 ? 6.795 9.309 -7.181 1.00 72.44 86 ALA A CA 1
ATOM 667 C C . ALA A 1 86 ? 5.713 10.279 -6.662 1.00 72.44 86 ALA A C 1
ATOM 669 O O . ALA A 1 86 ? 5.234 11.131 -7.412 1.00 72.44 86 ALA A O 1
ATOM 670 N N . THR A 1 87 ? 5.385 10.205 -5.366 1.00 68.69 87 THR A N 1
ATOM 671 C CA . THR A 1 87 ? 4.435 11.095 -4.686 1.00 68.69 87 THR A CA 1
ATOM 672 C C . THR A 1 87 ? 4.793 12.570 -4.840 1.00 68.69 87 THR A C 1
ATOM 674 O O . THR A 1 87 ? 3.898 13.406 -4.897 1.00 68.69 87 THR A O 1
ATOM 677 N N . PHE A 1 88 ? 6.082 12.907 -4.963 1.00 76.19 88 PHE A N 1
ATOM 678 C CA . PHE A 1 88 ? 6.508 14.291 -5.181 1.00 76.19 88 PHE A CA 1
ATOM 679 C C . PHE A 1 88 ? 6.179 14.824 -6.583 1.00 76.19 88 PHE A C 1
ATOM 681 O O . PHE A 1 88 ? 6.162 16.035 -6.770 1.00 76.19 88 PHE A O 1
ATOM 688 N N . ALA A 1 89 ? 5.920 13.948 -7.560 1.00 71.38 89 ALA A N 1
ATOM 689 C CA . ALA A 1 89 ? 5.526 14.341 -8.911 1.00 71.38 89 ALA A CA 1
ATOM 690 C C . ALA A 1 89 ? 3.999 14.373 -9.076 1.00 71.38 89 ALA A C 1
ATOM 692 O O . ALA A 1 89 ? 3.456 15.353 -9.576 1.00 71.38 89 ALA A O 1
ATOM 693 N N . HIS A 1 90 ? 3.300 13.320 -8.637 1.00 83.25 90 HIS A N 1
ATOM 694 C CA . HIS A 1 90 ? 1.845 13.200 -8.786 1.00 83.25 90 HIS A CA 1
ATOM 695 C C . HIS A 1 90 ? 1.209 12.597 -7.521 1.00 83.25 90 HIS A C 1
ATOM 697 O O . HIS A 1 90 ? 0.906 11.403 -7.496 1.00 83.25 90 HIS A O 1
ATOM 703 N N . PRO A 1 91 ? 0.967 13.397 -6.464 1.00 85.62 91 PRO A N 1
ATOM 704 C CA . PRO A 1 91 ? 0.575 12.883 -5.149 1.00 85.62 91 PRO A CA 1
ATOM 705 C C . PRO A 1 91 ? -0.738 12.090 -5.173 1.00 85.62 91 PRO A C 1
ATOM 707 O O . PRO A 1 91 ? -0.813 11.007 -4.595 1.00 85.62 91 PRO A O 1
ATOM 710 N N . LEU A 1 92 ? -1.756 12.580 -5.893 1.00 89.00 92 LEU A N 1
ATOM 711 C CA . LEU A 1 92 ? -3.043 11.886 -6.012 1.00 89.00 92 LEU A CA 1
ATOM 712 C C . LEU A 1 92 ? -2.926 10.575 -6.796 1.00 89.00 92 LEU A C 1
ATOM 714 O O . LEU A 1 92 ? -3.507 9.568 -6.399 1.00 89.00 92 LEU A O 1
ATOM 718 N N . TRP A 1 93 ? -2.160 10.559 -7.889 1.00 91.62 93 TRP A N 1
ATOM 719 C CA . TRP A 1 93 ? -1.970 9.334 -8.663 1.00 91.62 93 TRP A CA 1
ATOM 720 C C . TRP A 1 93 ? -1.132 8.306 -7.914 1.00 91.62 93 TRP A C 1
ATOM 722 O O . TRP A 1 93 ? -1.452 7.122 -7.995 1.00 91.62 93 TRP A O 1
ATOM 732 N N . SER A 1 94 ? -0.123 8.727 -7.147 1.00 89.50 94 SER A N 1
ATOM 733 C CA . SER A 1 94 ? 0.620 7.841 -6.246 1.00 89.50 94 SER A CA 1
ATOM 734 C C . SER A 1 94 ? -0.303 7.198 -5.220 1.00 89.50 94 SER A C 1
ATOM 736 O O . SER A 1 94 ? -0.324 5.977 -5.121 1.00 89.50 94 SER A O 1
ATOM 738 N N . PHE A 1 95 ? -1.132 7.999 -4.545 1.00 89.94 95 PHE A N 1
ATOM 739 C CA . PHE A 1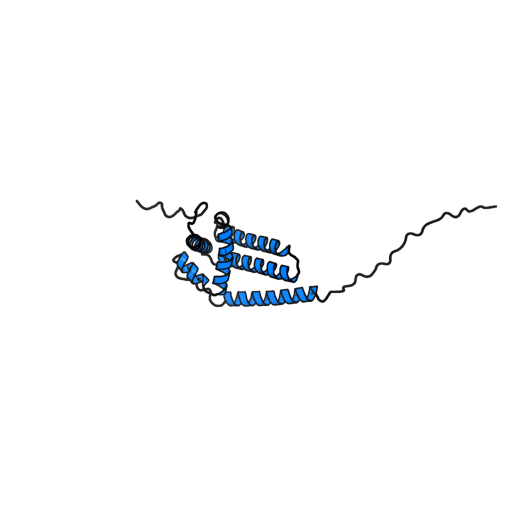 95 ? -2.091 7.498 -3.562 1.00 89.94 95 PHE A CA 1
ATOM 740 C C . PHE A 1 95 ? -3.054 6.472 -4.173 1.00 89.94 95 PHE A C 1
ATOM 742 O O . PHE A 1 95 ? -3.173 5.359 -3.672 1.00 89.94 95 PHE A O 1
ATOM 749 N N . ILE A 1 96 ? -3.688 6.795 -5.306 1.00 93.88 96 ILE A N 1
ATOM 750 C CA . ILE A 1 96 ? -4.584 5.866 -6.021 1.00 93.88 96 ILE A CA 1
ATOM 751 C C . ILE A 1 96 ? -3.840 4.587 -6.439 1.00 93.88 96 ILE A C 1
ATOM 753 O O . ILE A 1 96 ? -4.398 3.490 -6.386 1.00 93.88 96 ILE A O 1
ATOM 757 N N . SER A 1 97 ? -2.575 4.715 -6.838 1.00 94.94 97 SER A N 1
ATOM 758 C CA . SER A 1 97 ? -1.751 3.591 -7.283 1.00 94.94 97 SER A CA 1
ATOM 759 C C . SER A 1 97 ? -1.365 2.651 -6.144 1.00 94.94 97 SER A C 1
ATOM 761 O O . SER A 1 97 ? -1.351 1.444 -6.374 1.00 94.94 97 SER A O 1
ATOM 763 N N . ASP A 1 98 ? -1.171 3.152 -4.920 1.00 93.88 98 ASP A N 1
ATOM 764 C CA . ASP A 1 98 ? -0.966 2.310 -3.733 1.00 93.88 98 ASP A CA 1
ATOM 765 C C . ASP A 1 98 ? -2.187 1.399 -3.485 1.00 93.88 98 ASP A C 1
ATOM 767 O O . ASP A 1 98 ? -2.041 0.180 -3.348 1.00 93.88 98 ASP A O 1
ATOM 771 N N . PHE A 1 99 ? -3.413 1.944 -3.547 1.00 94.50 99 PHE A N 1
ATOM 772 C CA . PHE A 1 99 ? -4.640 1.137 -3.437 1.00 94.50 99 PHE A CA 1
ATOM 773 C C . PHE A 1 99 ? -4.811 0.165 -4.603 1.00 94.50 99 PHE A C 1
ATOM 775 O O . PHE A 1 99 ? -5.165 -0.997 -4.390 1.00 94.50 99 PHE A O 1
ATOM 782 N N . ARG A 1 100 ? -4.549 0.610 -5.839 1.00 96.06 100 ARG A N 1
ATOM 783 C CA . ARG A 1 100 ? -4.636 -0.248 -7.029 1.00 96.06 100 ARG A CA 1
ATOM 784 C C . ARG A 1 100 ? -3.657 -1.416 -6.937 1.00 96.06 100 ARG A C 1
ATOM 786 O O . ARG A 1 100 ? -4.045 -2.555 -7.198 1.00 96.06 100 ARG A O 1
ATOM 793 N N . MET A 1 101 ? -2.413 -1.158 -6.536 1.00 95.81 101 MET A N 1
ATOM 794 C CA . MET A 1 101 ? -1.389 -2.180 -6.329 1.00 95.81 101 MET A CA 1
ATOM 795 C C . MET A 1 101 ? -1.806 -3.168 -5.237 1.00 95.81 101 MET A C 1
ATOM 797 O O . MET A 1 101 ? -1.738 -4.377 -5.462 1.00 95.81 101 MET A O 1
ATOM 801 N N . ALA A 1 102 ? -2.295 -2.681 -4.093 1.00 92.56 102 ALA A N 1
ATOM 802 C CA . ALA A 1 102 ? -2.799 -3.534 -3.020 1.00 92.56 102 ALA A CA 1
ATOM 803 C C . ALA A 1 102 ? -3.977 -4.414 -3.486 1.00 92.56 102 ALA A C 1
ATOM 805 O O . ALA A 1 102 ? -3.981 -5.619 -3.241 1.00 92.56 102 ALA A O 1
ATOM 806 N N . GLY A 1 103 ? -4.935 -3.860 -4.235 1.00 92.00 103 GLY A N 1
ATOM 807 C CA . GLY A 1 103 ? -6.061 -4.615 -4.797 1.00 92.00 103 GLY A CA 1
ATOM 808 C C . GLY A 1 103 ? -5.636 -5.683 -5.814 1.00 92.00 103 GLY A C 1
ATOM 809 O O . GLY A 1 103 ? -6.118 -6.820 -5.780 1.00 92.00 103 GLY A O 1
ATOM 810 N N . LEU A 1 104 ? -4.687 -5.362 -6.696 1.00 92.00 104 LEU A N 1
ATOM 811 C CA . LEU A 1 104 ? -4.112 -6.323 -7.644 1.00 92.00 104 LEU A CA 1
ATOM 812 C C . LEU A 1 104 ? -3.336 -7.435 -6.939 1.00 92.00 104 LEU A C 1
ATOM 814 O O . LEU A 1 104 ? -3.348 -8.579 -7.392 1.00 92.00 104 LEU A O 1
ATOM 818 N N . TRP A 1 105 ? -2.668 -7.119 -5.832 1.00 93.69 105 TRP A N 1
ATOM 819 C CA . TRP A 1 105 ? -1.986 -8.118 -5.023 1.00 93.69 105 TRP A CA 1
ATOM 820 C C . TRP A 1 105 ? -2.981 -9.063 -4.347 1.00 93.69 105 TRP A C 1
ATOM 822 O O . TRP A 1 105 ? -2.832 -10.277 -4.459 1.00 93.69 105 TRP A O 1
ATOM 832 N N . CYS A 1 106 ? -4.050 -8.523 -3.753 1.00 90.06 106 CYS A N 1
ATOM 833 C CA . CYS A 1 106 ? -5.126 -9.311 -3.147 1.00 90.06 106 CYS A CA 1
ATOM 834 C C . CYS A 1 106 ? -5.820 -10.250 -4.147 1.00 90.06 106 CYS A C 1
ATOM 836 O O . CYS A 1 106 ? -6.265 -11.331 -3.771 1.00 90.06 106 CYS A O 1
ATOM 838 N N . THR A 1 107 ? -5.908 -9.853 -5.419 1.00 90.94 107 THR A N 1
ATOM 839 C CA . THR A 1 107 ? -6.519 -10.658 -6.493 1.00 90.94 107 THR A CA 1
ATOM 840 C C . THR A 1 107 ? -5.524 -11.549 -7.242 1.00 90.94 107 THR A C 1
ATOM 842 O O . THR A 1 107 ? -5.921 -12.250 -8.170 1.00 90.94 107 THR A O 1
ATOM 845 N N . GLY A 1 108 ? -4.236 -11.528 -6.877 1.00 90.69 108 GLY A N 1
ATOM 846 C CA . GLY A 1 108 ? -3.182 -12.314 -7.530 1.00 90.69 108 GLY A CA 1
ATOM 847 C C . GLY A 1 108 ? -2.776 -11.825 -8.928 1.00 90.69 108 GLY A C 1
ATOM 848 O O . GLY A 1 108 ? -1.988 -12.484 -9.598 1.00 90.69 108 GLY A O 1
ATOM 849 N N . LYS A 1 109 ? -3.275 -10.668 -9.379 1.00 90.81 109 LYS A N 1
ATOM 850 C CA . LYS A 1 109 ? -3.032 -10.118 -10.727 1.00 90.81 109 LYS A CA 1
ATOM 851 C C . LYS A 1 109 ? -1.819 -9.188 -10.810 1.00 90.81 109 LYS A C 1
ATOM 853 O O . LYS A 1 109 ? -1.372 -8.868 -11.907 1.00 90.81 109 LYS A O 1
ATOM 858 N N . LEU A 1 110 ? -1.268 -8.764 -9.670 1.00 92.00 110 LEU A N 1
ATOM 859 C CA . LEU A 1 110 ? -0.191 -7.767 -9.625 1.00 92.00 110 LEU A CA 1
ATOM 860 C C . LEU A 1 110 ? 1.068 -8.191 -10.385 1.00 92.00 110 LEU A C 1
ATOM 862 O O . LEU A 1 110 ? 1.702 -7.355 -11.019 1.00 92.00 110 LEU A O 1
ATOM 866 N N . GLN A 1 111 ? 1.440 -9.471 -10.336 1.00 89.19 111 GLN A N 1
ATOM 867 C CA . GLN A 1 111 ? 2.679 -9.903 -10.979 1.00 89.19 111 GLN A CA 1
ATOM 868 C C . GLN A 1 111 ? 2.621 -9.736 -12.504 1.00 89.19 111 GLN A C 1
ATOM 870 O O . GLN A 1 111 ? 3.593 -9.272 -13.084 1.00 89.19 111 GLN A O 1
ATOM 875 N N . GLY A 1 112 ? 1.474 -10.011 -13.137 1.00 89.81 112 GLY A N 1
ATOM 876 C CA . GLY A 1 112 ? 1.309 -9.807 -14.582 1.00 89.81 112 GLY A CA 1
ATOM 877 C C . GLY A 1 112 ? 1.405 -8.333 -14.994 1.00 89.81 112 GLY A C 1
ATOM 878 O O . GLY A 1 112 ? 1.948 -8.014 -16.047 1.00 89.81 112 GLY A O 1
ATOM 879 N N . GLU A 1 113 ? 0.936 -7.423 -14.139 1.00 92.50 113 GLU A N 1
ATOM 880 C CA . GLU A 1 113 ? 1.065 -5.976 -14.349 1.00 92.50 113 GLU A CA 1
ATOM 881 C C . GLU A 1 113 ? 2.525 -5.510 -14.228 1.00 92.50 113 GLU A C 1
ATOM 883 O O . GLU A 1 113 ? 2.983 -4.724 -15.055 1.00 92.50 113 GLU A O 1
ATOM 888 N N . ILE A 1 114 ? 3.271 -6.027 -13.242 1.00 91.00 114 ILE A N 1
ATOM 889 C CA . ILE A 1 114 ? 4.711 -5.755 -13.083 1.00 91.00 114 ILE A CA 1
ATOM 890 C C . ILE A 1 114 ? 5.494 -6.270 -14.292 1.00 91.00 114 ILE A C 1
ATOM 892 O O . ILE A 1 114 ? 6.322 -5.541 -14.834 1.00 91.00 114 ILE A O 1
ATOM 896 N N . ASP A 1 115 ? 5.221 -7.502 -14.722 1.00 90.00 115 ASP A N 1
ATOM 897 C CA . ASP A 1 115 ? 5.899 -8.133 -15.854 1.00 90.00 115 ASP A CA 1
ATOM 898 C C . ASP A 1 115 ? 5.662 -7.333 -17.147 1.00 90.00 115 ASP A C 1
ATOM 900 O O . ASP A 1 115 ? 6.609 -7.079 -17.893 1.00 90.00 115 ASP A O 1
ATOM 904 N N . ARG A 1 116 ? 4.431 -6.843 -17.371 1.00 90.69 116 ARG A N 1
ATOM 905 C CA . ARG A 1 116 ? 4.112 -5.941 -18.490 1.00 90.69 116 ARG A CA 1
ATOM 906 C C . ARG A 1 116 ? 4.883 -4.624 -18.396 1.00 90.69 116 ARG A C 1
ATOM 908 O O . ARG A 1 116 ? 5.494 -4.217 -19.377 1.00 90.69 116 ARG A O 1
ATOM 915 N N . ALA A 1 117 ? 4.840 -3.959 -17.243 1.00 87.38 117 ALA A N 1
ATOM 916 C CA . ALA A 1 117 ? 5.415 -2.625 -17.073 1.00 87.38 117 ALA A CA 1
ATOM 917 C C . ALA A 1 117 ? 6.954 -2.620 -17.079 1.00 87.38 117 ALA A C 1
ATOM 919 O O . ALA A 1 117 ? 7.564 -1.649 -17.516 1.00 87.38 117 ALA A O 1
ATOM 920 N N . CYS A 1 118 ? 7.587 -3.692 -16.594 1.00 84.31 118 CYS A N 1
ATOM 921 C CA . CYS A 1 118 ? 9.045 -3.797 -16.482 1.00 84.31 118 CYS A CA 1
ATOM 922 C C . CYS A 1 118 ? 9.688 -4.615 -17.613 1.00 84.31 118 CYS A C 1
ATOM 924 O O . CYS A 1 118 ? 10.912 -4.703 -17.670 1.00 84.31 118 CYS A O 1
ATOM 926 N N . GLY A 1 119 ? 8.897 -5.267 -18.472 1.00 77.06 119 GLY A N 1
ATOM 927 C CA . GLY A 1 119 ? 9.407 -6.178 -19.503 1.00 77.06 119 GLY A CA 1
ATOM 928 C C . GLY A 1 119 ? 10.103 -7.427 -18.942 1.00 77.06 119 GLY A C 1
ATOM 929 O O . GLY A 1 119 ? 10.896 -8.057 -19.640 1.00 77.06 119 GLY A O 1
ATOM 930 N N . LEU A 1 120 ? 9.844 -7.785 -17.680 1.00 57.78 120 LEU A N 1
ATOM 931 C CA . LEU A 1 120 ? 10.502 -8.899 -16.993 1.00 57.78 120 LEU A CA 1
ATOM 932 C C . LEU A 1 120 ? 9.659 -10.177 -17.097 1.00 57.78 120 LEU A C 1
ATOM 934 O O . LEU A 1 120 ? 8.480 -10.181 -16.761 1.00 57.78 120 LEU A O 1
ATOM 938 N N . LYS A 1 121 ? 10.276 -11.298 -17.497 1.00 46.28 121 LYS A N 1
ATOM 939 C CA . LYS A 1 121 ? 9.697 -12.641 -17.319 1.00 46.28 121 LYS A CA 1
ATOM 940 C C . LYS A 1 121 ? 9.941 -13.126 -15.878 1.00 46.28 121 LYS A C 1
ATOM 942 O O . LYS A 1 121 ? 10.977 -13.708 -15.588 1.00 46.28 121 LYS A O 1
ATOM 947 N N . GLN A 1 122 ? 8.940 -12.886 -15.028 1.00 51.50 122 GLN A N 1
ATOM 948 C CA . GLN A 1 122 ? 8.537 -13.578 -13.792 1.00 51.50 122 GLN A CA 1
ATOM 949 C C . GLN A 1 122 ? 9.446 -13.659 -12.549 1.00 51.50 122 GLN A C 1
ATOM 951 O O . GLN A 1 122 ? 10.540 -14.217 -12.535 1.00 51.50 122 GLN A O 1
ATOM 956 N N . PHE A 1 123 ? 8.805 -13.337 -11.416 1.00 41.03 123 PHE A N 1
ATOM 957 C CA . PHE A 1 123 ? 8.851 -14.151 -10.196 1.00 41.03 123 PHE A CA 1
ATOM 958 C C . PHE A 1 123 ? 7.426 -14.370 -9.662 1.00 41.03 123 PHE A C 1
ATOM 960 O O . PHE A 1 123 ? 6.739 -13.402 -9.350 1.00 41.03 123 PHE A O 1
ATOM 967 N N . HIS A 1 124 ? 7.002 -15.620 -9.469 1.00 46.94 124 HIS A N 1
ATOM 968 C CA . HIS A 1 124 ? 5.748 -15.964 -8.789 1.00 46.94 124 HIS A CA 1
ATOM 969 C C . HIS A 1 124 ? 5.931 -15.966 -7.261 1.00 46.94 124 HIS A C 1
ATOM 971 O O . HIS A 1 124 ? 6.674 -16.808 -6.752 1.00 46.94 124 HIS A O 1
ATOM 977 N N . PRO A 1 125 ? 5.256 -15.103 -6.477 1.00 49.59 125 PRO A N 1
ATOM 978 C CA . PRO A 1 125 ? 5.132 -15.345 -5.050 1.00 49.59 125 PRO A CA 1
ATOM 979 C C . PRO A 1 125 ? 4.081 -16.443 -4.854 1.00 49.59 125 PRO A C 1
ATOM 981 O O . PRO A 1 125 ? 2.888 -16.169 -4.745 1.00 49.59 125 PRO A O 1
ATOM 984 N N . GLY A 1 126 ? 4.538 -17.697 -4.878 1.00 44.31 126 GLY A N 1
ATOM 985 C CA . GLY A 1 126 ? 3.722 -18.867 -4.562 1.00 44.31 126 GLY A CA 1
ATOM 986 C C . GLY A 1 126 ? 3.166 -18.769 -3.145 1.00 44.31 126 GLY A C 1
ATOM 987 O O . GLY A 1 126 ? 3.888 -18.298 -2.272 1.00 44.31 126 GLY A O 1
ATOM 988 N N . GLU A 1 127 ? 1.901 -19.170 -2.968 1.00 54.19 127 GLU A N 1
ATOM 989 C CA . GLU A 1 127 ? 1.139 -19.555 -1.754 1.00 54.19 127 GLU A CA 1
ATOM 990 C C . GLU A 1 127 ? 1.431 -18.846 -0.409 1.00 54.19 127 GLU A C 1
ATOM 992 O O . GLU A 1 127 ? 0.509 -18.384 0.258 1.00 54.19 127 GLU A O 1
ATOM 997 N N . THR A 1 128 ? 2.691 -18.686 -0.024 1.00 55.81 128 THR A N 1
ATOM 998 C CA . THR A 1 128 ? 3.222 -17.965 1.143 1.00 55.81 128 THR A CA 1
ATOM 999 C C . THR A 1 128 ? 2.655 -16.557 1.359 1.00 55.81 128 THR A C 1
ATOM 1001 O O . THR A 1 128 ? 2.281 -16.231 2.484 1.00 55.81 128 THR A O 1
ATOM 1004 N N . ALA A 1 129 ? 2.533 -15.722 0.319 1.00 56.22 129 ALA A N 1
ATOM 1005 C CA . ALA A 1 129 ? 2.010 -14.358 0.466 1.00 56.22 129 ALA A CA 1
ATOM 1006 C C . ALA A 1 129 ? 0.511 -14.359 0.808 1.00 56.22 129 ALA A C 1
ATOM 1008 O O . ALA A 1 129 ? 0.073 -13.645 1.707 1.00 56.22 129 ALA A O 1
ATOM 1009 N N . VAL A 1 130 ? -0.266 -15.223 0.149 1.00 60.75 130 VAL A N 1
ATOM 1010 C CA . VAL A 1 130 ? -1.703 -15.388 0.411 1.00 60.75 130 VAL A CA 1
ATOM 1011 C C . VAL A 1 130 ? -1.932 -15.963 1.811 1.00 60.75 130 VAL A C 1
ATOM 1013 O O . VAL A 1 130 ? -2.835 -15.517 2.522 1.00 60.75 130 VAL A O 1
ATOM 1016 N N . GLN A 1 131 ? -1.094 -16.909 2.242 1.00 61.12 131 GLN A N 1
ATOM 1017 C CA . GLN A 1 131 ? -1.153 -17.486 3.585 1.00 61.12 131 GLN A CA 1
ATOM 1018 C C . GLN A 1 131 ? -0.796 -16.455 4.665 1.00 61.12 131 GLN A C 1
ATOM 1020 O O . GLN A 1 131 ? -1.484 -16.369 5.681 1.00 61.12 131 GLN A O 1
ATOM 1025 N N . SER A 1 132 ? 0.228 -15.632 4.422 1.00 61.81 132 SER A N 1
ATOM 1026 C CA . SER A 1 132 ? 0.644 -14.552 5.321 1.00 61.81 132 SER A CA 1
ATOM 1027 C C . SER A 1 132 ? -0.463 -13.509 5.490 1.00 61.81 132 SER A C 1
ATOM 1029 O O . SER A 1 132 ? -0.801 -13.175 6.621 1.00 61.81 132 SER A O 1
ATOM 1031 N N . VAL A 1 133 ? -1.129 -13.099 4.404 1.00 69.81 133 VAL A N 1
ATOM 1032 C CA . VAL A 1 133 ? -2.300 -12.200 4.458 1.00 69.81 133 VAL A CA 1
ATOM 1033 C C . VAL A 1 133 ? -3.439 -12.797 5.255 1.00 69.81 133 VAL A C 1
ATOM 1035 O O . VAL A 1 133 ? -4.009 -12.129 6.114 1.00 69.81 133 VAL A O 1
ATOM 1038 N N . LYS A 1 134 ? -3.793 -14.055 4.976 1.00 69.25 134 LYS A N 1
ATOM 1039 C CA . LYS A 1 134 ? -4.870 -14.743 5.694 1.00 69.25 134 LYS A CA 1
ATOM 1040 C C . LYS A 1 134 ? -4.560 -14.839 7.188 1.00 69.25 134 LYS A C 1
ATOM 1042 O O . LYS A 1 134 ? -5.460 -14.618 7.996 1.00 69.25 134 LYS A O 1
ATOM 1047 N N . SER A 1 135 ? -3.306 -15.111 7.553 1.00 73.00 135 SER A N 1
ATOM 1048 C CA . SER A 1 135 ? -2.863 -15.118 8.950 1.00 73.00 135 SER A CA 1
ATOM 1049 C C . SER A 1 135 ? -2.984 -13.731 9.577 1.00 73.00 135 SER A C 1
ATOM 1051 O O . SER A 1 135 ? -3.672 -13.588 10.582 1.00 73.00 135 SER A O 1
ATOM 1053 N N . SER A 1 136 ? -2.431 -12.693 8.943 1.00 72.94 136 SER A N 1
ATOM 1054 C CA . SER A 1 136 ? -2.504 -11.314 9.443 1.00 72.94 136 SER A CA 1
ATOM 1055 C C . SER A 1 136 ? -3.942 -10.805 9.570 1.00 72.94 136 SER A C 1
ATOM 1057 O O . SER A 1 136 ? -4.263 -10.115 10.533 1.00 72.94 136 SER A O 1
ATOM 1059 N N . LEU A 1 137 ? -4.838 -11.180 8.652 1.00 75.31 137 LEU A N 1
ATOM 1060 C CA . LEU A 1 137 ? -6.269 -10.875 8.749 1.00 75.31 137 LEU A CA 1
ATOM 1061 C C . LEU A 1 137 ? -6.925 -11.573 9.940 1.00 75.31 137 LEU A C 1
ATOM 1063 O O . LEU A 1 137 ? -7.760 -10.974 10.617 1.00 75.31 137 LEU A O 1
ATOM 1067 N N . ASN A 1 138 ? -6.575 -12.830 10.203 1.00 81.75 138 ASN A N 1
ATOM 1068 C CA . ASN A 1 138 ? -7.106 -13.565 11.347 1.00 81.75 138 ASN A CA 1
ATOM 1069 C C . ASN A 1 138 ? -6.589 -12.998 12.672 1.00 81.75 138 ASN A C 1
ATOM 1071 O O . ASN A 1 138 ? -7.372 -12.855 13.611 1.00 81.75 138 ASN A O 1
ATOM 1075 N N . ASP A 1 139 ? -5.316 -12.620 12.739 1.00 75.69 139 ASP A N 1
ATOM 1076 C CA . ASP A 1 139 ? -4.731 -11.991 13.922 1.00 75.69 139 ASP A CA 1
ATOM 1077 C C . ASP A 1 139 ? -5.321 -10.598 14.153 1.00 75.69 139 ASP A C 1
ATOM 1079 O O . ASP A 1 139 ? -5.690 -10.269 15.277 1.00 75.69 139 ASP A O 1
ATOM 1083 N N . PHE A 1 140 ? -5.546 -9.820 13.091 1.00 78.75 140 PHE A N 1
ATOM 1084 C CA . PHE A 1 140 ? -6.264 -8.550 13.186 1.00 78.75 140 PHE A CA 1
ATOM 1085 C C . PHE A 1 140 ? -7.698 -8.735 13.694 1.00 78.75 140 PHE A C 1
ATOM 1087 O O . PHE A 1 140 ? -8.104 -8.038 14.620 1.00 78.75 140 PHE A O 1
ATOM 1094 N N . LYS A 1 141 ? -8.457 -9.701 13.156 1.00 75.69 141 LYS A N 1
ATOM 1095 C CA . LYS A 1 141 ? -9.814 -10.018 13.641 1.00 75.69 141 LYS A CA 1
ATOM 1096 C C . LYS A 1 141 ? -9.815 -10.375 15.126 1.00 75.69 141 LYS A C 1
ATOM 1098 O O . LYS A 1 141 ? -10.683 -9.904 15.856 1.00 75.69 141 LYS A O 1
ATOM 1103 N N . LYS A 1 142 ? -8.847 -11.178 15.580 1.00 78.62 142 LYS A N 1
ATOM 1104 C CA . LYS A 1 142 ? -8.693 -11.543 16.997 1.00 78.62 142 LYS A CA 1
ATOM 1105 C C . LYS A 1 142 ? -8.368 -10.328 17.858 1.00 78.62 142 LYS A C 1
ATOM 1107 O O . LYS A 1 142 ? -9.015 -10.132 18.883 1.00 78.62 142 LYS A O 1
ATOM 1112 N N . THR A 1 143 ? -7.417 -9.500 17.434 1.00 74.38 143 THR A N 1
ATO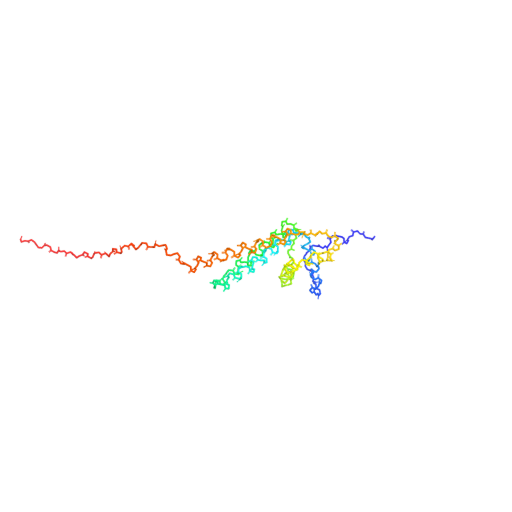M 1113 C CA . THR A 1 143 ? -7.036 -8.275 18.146 1.00 74.38 143 THR A CA 1
ATOM 1114 C C . THR A 1 143 ? -8.209 -7.308 18.231 1.00 74.38 143 THR A C 1
ATOM 1116 O O . THR A 1 143 ? -8.517 -6.831 19.316 1.00 74.38 143 THR A O 1
ATOM 1119 N N . LEU A 1 144 ? -8.935 -7.093 17.131 1.00 79.56 144 LEU A N 1
ATOM 1120 C CA . LEU A 1 144 ? -10.121 -6.243 17.104 1.00 79.56 144 LEU A CA 1
ATOM 1121 C C . LEU A 1 144 ? -11.212 -6.780 18.038 1.00 79.56 144 LEU A C 1
ATOM 1123 O O . LEU A 1 144 ? -11.741 -6.029 18.851 1.00 79.56 144 LEU A O 1
ATOM 1127 N N . ALA A 1 145 ? -11.508 -8.081 17.979 1.00 76.06 145 ALA A N 1
ATOM 1128 C CA . ALA A 1 145 ? -12.471 -8.713 18.877 1.00 76.06 145 ALA A CA 1
ATOM 1129 C C . ALA A 1 145 ? -12.055 -8.579 20.352 1.00 76.06 145 ALA A C 1
ATOM 1131 O O . ALA A 1 145 ? -12.895 -8.295 21.202 1.00 76.06 145 ALA A O 1
ATOM 1132 N N . SER A 1 146 ? -10.763 -8.729 20.657 1.00 70.62 146 SER A N 1
ATOM 1133 C CA . SER A 1 146 ? -10.227 -8.556 22.008 1.00 70.62 146 SER A CA 1
ATOM 1134 C C . SER A 1 146 ? -10.324 -7.108 22.480 1.00 70.62 146 SER A C 1
ATOM 1136 O O . SER A 1 146 ? -10.761 -6.872 23.601 1.00 70.62 146 SER A O 1
ATOM 1138 N N . SER A 1 147 ? -9.954 -6.134 21.648 1.00 69.56 147 SER A N 1
ATOM 1139 C CA . SER A 1 147 ? -10.043 -4.709 21.978 1.00 69.56 147 SER A CA 1
ATOM 1140 C C . SER A 1 147 ? -11.491 -4.265 22.176 1.00 69.56 147 SER A C 1
ATOM 1142 O O . SER A 1 147 ? -11.779 -3.572 23.147 1.00 69.56 147 SER A O 1
ATOM 1144 N N . LEU A 1 148 ? -12.416 -4.713 21.320 1.00 77.38 148 LEU A N 1
ATOM 1145 C CA . LEU A 1 148 ? -13.846 -4.447 21.487 1.00 77.38 148 LEU A CA 1
ATOM 1146 C C . LEU A 1 148 ? -14.375 -5.079 22.768 1.00 77.38 148 LEU A C 1
ATOM 1148 O O . LEU A 1 148 ? -15.060 -4.412 23.536 1.00 77.38 148 LEU A O 1
ATOM 1152 N N . LYS A 1 149 ? -14.003 -6.329 23.058 1.00 76.12 149 LYS A N 1
ATOM 1153 C CA . LYS A 1 149 ? -14.371 -6.968 24.320 1.00 76.12 149 LYS A CA 1
ATOM 1154 C C . LYS A 1 149 ? -13.863 -6.139 25.500 1.00 76.12 149 LYS A C 1
ATOM 1156 O O . LYS A 1 149 ? -14.667 -5.770 26.342 1.00 76.12 149 LYS A O 1
ATOM 1161 N N . THR A 1 150 ? -12.595 -5.737 25.524 1.00 73.19 150 THR A N 1
ATOM 1162 C CA . THR A 1 150 ? -12.030 -4.900 26.597 1.00 73.19 150 THR A CA 1
ATOM 1163 C C . THR A 1 150 ? -12.763 -3.566 26.779 1.00 73.19 150 THR A C 1
ATOM 1165 O O . THR A 1 150 ? -13.017 -3.175 27.915 1.00 73.19 150 THR A O 1
ATOM 1168 N N . VAL A 1 151 ? -13.134 -2.882 25.691 1.00 69.31 151 VAL A N 1
ATOM 1169 C CA . VAL A 1 151 ? -13.854 -1.595 25.751 1.00 69.31 151 VAL A CA 1
ATOM 1170 C C . VAL A 1 151 ? -15.305 -1.775 26.219 1.00 69.31 151 VAL A C 1
ATOM 1172 O O . VAL A 1 151 ? -15.782 -0.983 27.025 1.00 69.31 151 VAL A O 1
ATOM 1175 N N . PHE A 1 152 ? -15.999 -2.828 25.775 1.00 71.19 152 PHE A N 1
ATOM 1176 C CA . PHE A 1 152 ? -17.425 -3.035 26.063 1.00 71.19 152 PHE A CA 1
ATOM 1177 C C . PHE A 1 152 ? -17.723 -3.911 27.294 1.00 71.19 152 PHE A C 1
ATOM 1179 O O . PHE A 1 152 ? -18.842 -3.869 27.793 1.00 71.19 152 PHE A O 1
ATOM 1186 N N . THR A 1 153 ? -16.757 -4.676 27.822 1.00 60.56 153 THR A N 1
ATOM 1187 C CA . THR A 1 153 ? -16.913 -5.437 29.087 1.00 60.56 153 THR A CA 1
ATOM 1188 C C . THR A 1 153 ? -16.333 -4.745 30.318 1.00 60.56 153 THR A C 1
ATOM 1190 O O . THR A 1 153 ? -16.265 -5.385 31.357 1.00 60.56 153 THR A O 1
ATOM 1193 N N . GLY A 1 154 ? -15.970 -3.457 30.230 1.00 45.31 154 GLY A N 1
ATOM 1194 C CA . GLY A 1 154 ? -15.773 -2.573 31.384 1.00 45.31 154 GLY A CA 1
ATOM 1195 C C . GLY A 1 154 ? -15.018 -3.213 32.548 1.00 45.31 154 GLY A C 1
ATOM 1196 O O . GLY A 1 154 ? -15.624 -3.729 33.486 1.00 45.31 154 GLY A O 1
ATOM 1197 N N . LYS A 1 155 ? -13.684 -3.140 32.532 1.00 44.94 155 LYS A N 1
ATOM 1198 C CA . LYS A 1 155 ? -12.901 -3.437 33.733 1.00 44.94 155 LYS A CA 1
ATOM 1199 C C . LYS A 1 155 ? -13.203 -2.367 34.788 1.00 44.94 155 LYS A C 1
ATOM 1201 O O . LYS A 1 155 ? -12.527 -1.348 34.859 1.00 44.94 155 LYS A O 1
ATOM 1206 N N . ALA A 1 156 ? -14.211 -2.636 35.613 1.00 46.12 156 ALA A N 1
ATOM 1207 C CA . ALA A 1 156 ? -14.315 -2.139 36.972 1.00 46.12 156 ALA A CA 1
ATOM 1208 C C . ALA A 1 156 ? -13.128 -2.716 37.759 1.00 46.12 156 ALA A C 1
ATOM 1210 O O . ALA A 1 156 ? -13.223 -3.761 38.393 1.00 46.12 156 ALA A O 1
ATOM 1211 N N . ALA A 1 157 ? -11.961 -2.090 37.629 1.00 47.75 157 ALA A N 1
ATOM 1212 C CA . ALA A 1 157 ? -10.861 -2.277 38.561 1.00 47.75 157 ALA A CA 1
ATOM 1213 C C . ALA A 1 157 ? -10.793 -1.032 39.441 1.00 47.75 157 ALA A C 1
ATOM 1215 O O . ALA A 1 157 ? -10.115 -0.065 39.117 1.00 47.75 157 ALA A O 1
ATOM 1216 N N . ASP A 1 158 ? -11.597 -1.092 40.500 1.00 48.28 158 ASP A N 1
ATOM 1217 C CA . ASP A 1 158 ? -11.228 -0.728 41.868 1.00 48.28 158 ASP A CA 1
ATOM 1218 C C . ASP A 1 158 ? -10.446 0.591 42.026 1.00 48.28 158 ASP A C 1
ATOM 1220 O O . ASP A 1 158 ? -9.232 0.608 42.229 1.00 48.28 158 ASP A O 1
ATOM 1224 N N . ILE A 1 159 ? -11.171 1.712 41.973 1.00 48.50 159 ILE A N 1
ATOM 1225 C CA . ILE A 1 159 ? -10.768 2.921 42.693 1.00 48.50 159 ILE A CA 1
ATOM 1226 C C . ILE A 1 159 ? -11.360 2.764 44.092 1.00 48.50 159 ILE A C 1
ATOM 1228 O O . ILE A 1 159 ? -12.541 3.032 44.305 1.00 48.50 159 ILE A O 1
ATOM 1232 N N . LYS A 1 160 ? -10.549 2.280 45.038 1.00 44.91 160 LYS A N 1
ATOM 1233 C CA . LYS A 1 160 ? -10.857 2.416 46.463 1.00 44.91 160 LYS A CA 1
ATOM 1234 C C . LYS A 1 160 ? -11.043 3.900 46.760 1.00 44.91 160 LYS A C 1
ATOM 1236 O O . LYS A 1 160 ? -10.113 4.680 46.572 1.00 44.91 160 LYS A O 1
ATOM 1241 N N . GLU A 1 161 ? -12.236 4.268 47.210 1.00 46.09 161 GLU A N 1
ATOM 1242 C CA . GLU A 1 161 ? -12.502 5.590 47.763 1.00 46.09 161 GLU A CA 1
ATOM 1243 C C . GLU A 1 161 ? -11.589 5.824 48.973 1.00 46.09 161 GLU A C 1
ATOM 1245 O O . GLU A 1 161 ? -11.640 5.098 49.968 1.00 46.09 161 GLU A O 1
ATOM 1250 N N . GLU A 1 162 ? -10.725 6.829 48.876 1.00 53.88 162 GLU A N 1
ATOM 1251 C CA . GLU A 1 162 ? -10.023 7.392 50.022 1.00 53.88 162 GLU A CA 1
ATOM 1252 C C . GLU A 1 162 ? -10.982 8.384 50.708 1.00 53.88 162 GLU A C 1
ATOM 1254 O O . GLU A 1 162 ? -11.496 9.290 50.043 1.00 53.88 162 GLU A O 1
ATOM 1259 N N . PRO A 1 163 ? -11.301 8.229 52.006 1.00 49.56 163 PRO A N 1
ATOM 1260 C CA . PRO A 1 163 ? -12.290 9.078 52.646 1.00 49.56 163 PRO A CA 1
ATOM 1261 C C . PRO A 1 163 ? -11.734 10.490 52.861 1.00 49.56 163 PRO A C 1
ATOM 1263 O O . PRO A 1 163 ? -10.765 10.705 53.586 1.00 49.56 163 PRO A O 1
ATOM 1266 N N . SER A 1 164 ? -12.423 11.450 52.247 1.00 46.56 164 SER A N 1
ATOM 1267 C CA . SER A 1 164 ? -12.293 12.897 52.428 1.00 46.56 164 SER A CA 1
ATOM 1268 C C . SER A 1 164 ? -12.249 13.2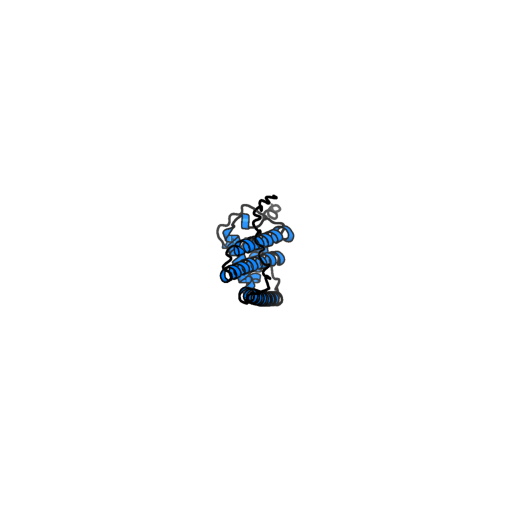94 53.911 1.00 46.56 164 SER A C 1
ATOM 1270 O O . SER A 1 164 ? -13.289 13.369 54.571 1.00 46.56 164 SER A O 1
ATOM 1272 N N . GLN A 1 165 ? -11.066 13.632 54.430 1.00 48.81 165 GLN A N 1
ATOM 1273 C CA . GLN A 1 165 ? -10.949 14.384 55.679 1.00 48.81 165 GLN A CA 1
ATO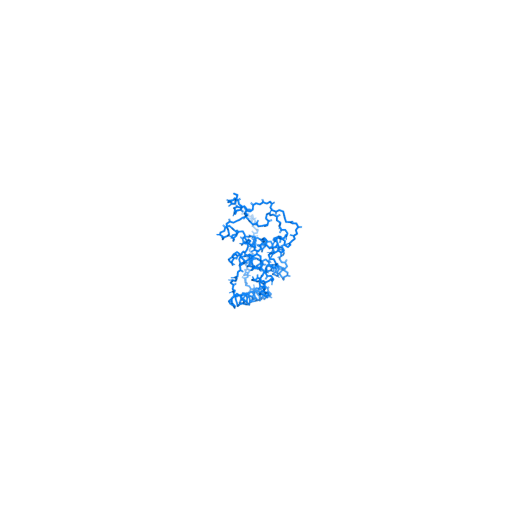M 1274 C C . GLN A 1 165 ? -11.248 15.866 55.423 1.00 48.81 165 GLN A C 1
ATOM 1276 O O . GLN A 1 165 ? -10.521 16.560 54.716 1.00 48.81 165 GLN A O 1
ATOM 1281 N N . ALA A 1 166 ? -12.346 16.346 56.008 1.00 50.97 166 ALA A N 1
ATOM 1282 C CA . ALA A 1 166 ? -12.687 17.762 56.063 1.00 50.97 166 ALA A CA 1
ATOM 1283 C C . ALA A 1 166 ? -11.768 18.501 57.059 1.00 50.97 166 ALA A C 1
ATOM 1285 O O . ALA A 1 166 ? -11.473 17.950 58.122 1.00 50.97 166 ALA A O 1
ATOM 1286 N N . PRO A 1 167 ? -11.347 19.750 56.787 1.00 50.69 167 PRO A N 1
ATOM 1287 C CA . PRO A 1 167 ? -10.588 20.527 57.757 1.00 50.69 167 PRO A CA 1
ATOM 1288 C C . PRO A 1 167 ? -11.494 21.001 58.903 1.00 50.69 167 PRO A C 1
ATOM 1290 O O . PRO A 1 167 ? -12.441 21.770 58.714 1.00 50.69 167 PRO A O 1
ATOM 1293 N N . GLU A 1 168 ? -11.173 20.530 60.105 1.00 50.72 168 GLU A N 1
ATOM 1294 C CA . GLU A 1 168 ? -11.734 20.957 61.383 1.00 50.72 168 GLU A CA 1
ATOM 1295 C C . GLU A 1 168 ? -11.449 22.453 61.610 1.00 50.72 168 GLU A C 1
ATOM 1297 O O . GLU A 1 168 ? -10.301 22.892 61.688 1.00 50.72 168 GLU A O 1
ATOM 1302 N N . LYS A 1 169 ? -12.510 23.265 61.687 1.00 51.34 169 LYS A N 1
ATOM 1303 C CA . LYS A 1 169 ? -12.419 24.684 62.052 1.00 51.34 169 LYS A CA 1
ATOM 1304 C C . LYS A 1 169 ? -12.100 24.798 63.542 1.00 51.34 169 LYS A C 1
ATOM 1306 O O . LYS A 1 169 ? -12.955 24.517 64.379 1.00 51.34 169 LYS A O 1
ATOM 1311 N N . SER A 1 170 ? -10.901 25.265 63.872 1.00 50.44 170 SER A N 1
ATOM 1312 C CA . SER A 1 170 ? -10.537 25.648 65.233 1.00 50.44 170 SER A CA 1
ATOM 1313 C C . SER A 1 170 ? -11.125 27.025 65.581 1.00 50.44 170 SER A C 1
ATOM 1315 O O . SER A 1 170 ? -10.762 28.050 65.008 1.00 50.44 170 SER A O 1
ATOM 1317 N N . SER A 1 171 ? -12.051 27.051 66.542 1.00 58.16 171 SER A N 1
ATOM 1318 C CA . SER A 1 171 ? -12.465 28.274 67.245 1.00 58.16 171 SER A CA 1
ATOM 1319 C C . SER A 1 171 ? -11.677 28.403 68.556 1.00 58.16 171 SER A C 1
ATOM 1321 O O . SER A 1 171 ? -11.582 27.419 69.295 1.00 58.16 171 SER A O 1
ATOM 1323 N N . PRO A 1 172 ? -11.144 29.588 68.908 1.00 59.53 172 PRO A N 1
ATOM 1324 C CA . PRO A 1 172 ? -10.415 29.778 70.155 1.00 59.53 172 PRO A CA 1
ATOM 1325 C C . PRO A 1 172 ? -11.383 29.953 71.334 1.00 59.53 172 PRO A C 1
ATOM 1327 O O . PRO A 1 172 ? -12.200 30.873 71.361 1.00 59.53 172 PRO A O 1
ATOM 1330 N N . LYS A 1 173 ? -11.278 29.075 72.340 1.00 59.06 173 LYS A N 1
ATOM 1331 C CA . LYS A 1 173 ? -11.932 29.262 73.641 1.00 59.06 173 LYS A CA 1
ATOM 1332 C C . LYS A 1 173 ? -11.168 30.315 74.443 1.00 59.06 173 LYS A C 1
ATOM 1334 O O . LYS A 1 173 ? -10.035 30.092 74.861 1.00 59.06 173 LYS A O 1
ATOM 1339 N N . THR A 1 174 ? -11.819 31.444 74.691 1.00 57.94 174 THR A N 1
ATOM 1340 C CA . THR A 1 174 ? -11.460 32.407 75.734 1.00 57.94 174 THR A CA 1
ATOM 1341 C C . THR A 1 174 ? -11.557 31.737 77.103 1.00 57.94 174 THR A C 1
ATOM 1343 O O . THR A 1 174 ? -12.650 31.359 77.527 1.00 57.94 174 THR A O 1
ATOM 1346 N N . HIS A 1 175 ? -10.430 31.597 77.800 1.00 59.34 175 HIS A N 1
ATOM 1347 C CA . HIS A 1 175 ? -10.406 31.199 79.204 1.00 59.34 175 HIS A CA 1
ATOM 1348 C C . HIS A 1 175 ? -10.197 32.439 80.077 1.00 59.34 175 HIS A C 1
ATOM 1350 O O . HIS A 1 175 ? -9.087 32.950 80.204 1.00 59.34 175 HIS A O 1
ATOM 1356 N N . LEU A 1 176 ? -11.293 32.910 80.671 1.00 55.62 176 LEU A N 1
ATOM 1357 C CA . LEU A 1 176 ? -11.279 33.706 81.895 1.00 55.62 176 LEU A CA 1
ATOM 1358 C C . LEU A 1 176 ? -10.856 32.791 83.057 1.00 55.62 176 LEU A C 1
ATOM 1360 O O . LEU A 1 176 ? -11.328 31.653 83.156 1.00 55.62 176 LEU A O 1
ATOM 1364 N N . LYS A 1 177 ? -9.976 33.289 83.926 1.00 56.72 177 LYS A N 1
ATOM 1365 C CA . LYS A 1 177 ? -9.765 32.777 85.286 1.00 56.72 177 LYS A CA 1
ATOM 1366 C C . LYS A 1 177 ? -10.211 33.855 86.288 1.00 56.72 177 LYS A C 1
ATOM 1368 O O . LYS A 1 177 ? -10.116 35.031 85.934 1.00 56.72 177 LYS A O 1
ATOM 1373 N N . PRO A 1 178 ? -10.726 33.449 87.461 1.00 70.44 178 PRO A N 1
ATOM 1374 C CA . PRO A 1 178 ? -11.180 34.353 88.515 1.00 70.44 178 PRO A CA 1
ATOM 1375 C C . PRO A 1 178 ? -10.025 35.079 89.210 1.00 70.44 178 PRO A C 1
ATOM 1377 O O . PRO A 1 178 ? -8.895 34.532 89.206 1.00 70.44 178 PRO A O 1
#

Sequence (178 aa):
MTENQEKSVKAPGRHFGNYGEFWDFYLQEHSRKTTRAFHIAGTALGLATLAVAAVTQIWALPLVGLGLAYGAAWTSHALVERNRPATFAHPLWSFISDFRMAGLWCTGKLQGEIDRACGLKQFHPGETAVQSVKSSLNDFKKTLASSLKTVFTGKAADIKEEPSQAPEKSSPKTHLKP

pLDDT: mean 75.06, std 17.08, range [38.69, 96.06]

Secondary structure (DSSP, 8-state):
--SSSTT--SSS----SSHHHHHHHHHHHT-SHHHHHHHHHHHHHHHHHHHHHHHH--TTHHHHHHHHHHHHHHHHIIIII-S--GGGT-HHHHHHHHHHHHHHHHTT-HHHHHHHHHT-------THHHHHHHHHHHHHHHHHHHHHHHHHS------PPPP--PPP----------

Radius of gyration: 28.69 Å; chains: 1; bounding box: 44×54×121 Å